Protein AF-A0A967SJN8-F1 (afdb_monomer)

Radius of gyration: 23.17 Å; Cα contacts (8 Å, |Δi|>4): 72; chains: 1; bounding box: 62×23×60 Å

Secondary structure (DSSP, 8-state):
-HHHHHHHHHHHHHHHHHHHHHHHHTT-SGGGSTTTTTSS-TTPEE--PPPPPSSS-HHHHHHHHHHHHHHHHT-SS-EEPPHHHHHHHHHHTT--TT---

Nearest PDB structures (foldseek):
  3skv-assembly3_B  TM=5.579E-01  e=6.409E+00  Streptomyces sp. SF2575
  8p3u-assembly1_B  TM=2.633E-01  e=8.288E+00  Rattus norvegicus

Sequence (101 aa):
RAITGGVLAFAALGLASAGFMAMRSLGIGPVGSLVGRGELAPEAAILVAEFTPLTGDTTLARVVSEAMRVDLSQSELLNVVDRSRIAQALERMGRGPGTAL

Mean predicted aligned error: 10.02 Å

Foldseek 3Di:
DVVVVVVVVVVVVVVVVVVVVVCCVVLNDLCSDCCSVVVAPQQHADEQFQDDDPVPDSVVSNVVSVVVLVVQVPDPRHNYDDLVNQLVVCVVVVHHSPDGD

pLDDT: mean 84.81, std 7.33, range [63.31, 97.0]

Structure (mmCIF, N/CA/C/O backbone):
data_AF-A0A967SJN8-F1
#
_entry.id   AF-A0A967SJN8-F1
#
loop_
_atom_site.group_PDB
_atom_site.id
_atom_site.type_symbol
_atom_site.label_atom_id
_atom_site.label_alt_id
_atom_site.label_comp_id
_atom_site.label_asym_id
_atom_site.label_entity_id
_atom_site.label_seq_id
_atom_site.pdbx_PDB_ins_code
_atom_site.Cartn_x
_atom_site.Cartn_y
_atom_site.Cartn_z
_atom_site.occupancy
_atom_site.B_iso_or_equiv
_atom_site.auth_seq_id
_atom_site.auth_comp_id
_atom_site.auth_asym_id
_atom_site.auth_atom_id
_atom_site.pdbx_PDB_model_num
ATOM 1 N N . ARG A 1 1 ? 40.019 -0.822 -35.926 1.00 64.56 1 ARG A N 1
ATOM 2 C CA . ARG A 1 1 ? 38.647 -0.258 -35.828 1.00 64.56 1 ARG A CA 1
ATOM 3 C C . ARG A 1 1 ? 37.658 -1.243 -35.204 1.00 64.56 1 ARG A C 1
ATOM 5 O O . ARG A 1 1 ? 37.026 -0.867 -34.231 1.00 64.56 1 ARG A O 1
ATOM 12 N N . ALA A 1 2 ? 37.576 -2.493 -35.679 1.00 78.00 2 ALA A N 1
ATOM 13 C CA . ALA A 1 2 ? 36.683 -3.509 -35.100 1.00 78.00 2 ALA A CA 1
ATOM 14 C C . ALA A 1 2 ? 36.933 -3.780 -33.599 1.00 78.00 2 ALA A C 1
ATOM 16 O O . ALA A 1 2 ? 35.989 -3.773 -32.819 1.00 78.00 2 ALA A O 1
ATOM 17 N N . ILE A 1 3 ? 38.199 -3.915 -33.179 1.00 84.56 3 ILE A N 1
ATOM 18 C CA . ILE A 1 3 ? 38.565 -4.142 -31.765 1.00 84.56 3 ILE A CA 1
ATOM 19 C C . ILE A 1 3 ? 38.082 -2.991 -30.868 1.00 84.56 3 ILE A C 1
ATOM 21 O O . ILE A 1 3 ? 37.491 -3.221 -29.820 1.00 84.56 3 ILE A O 1
ATOM 25 N N . THR A 1 4 ? 38.265 -1.745 -31.306 1.00 86.38 4 THR A N 1
ATOM 26 C CA . THR A 1 4 ? 37.831 -0.545 -30.575 1.00 86.38 4 THR A CA 1
ATOM 27 C C . THR A 1 4 ? 36.308 -0.472 -30.443 1.00 86.38 4 THR A C 1
ATOM 29 O O . THR A 1 4 ? 35.803 -0.129 -29.380 1.00 86.38 4 THR A O 1
ATOM 32 N N . GLY A 1 5 ? 35.577 -0.837 -31.504 1.00 89.81 5 GLY A N 1
ATOM 33 C CA . GLY A 1 5 ? 34.115 -0.933 -31.470 1.00 89.81 5 GLY A CA 1
ATOM 34 C C . GLY A 1 5 ? 33.624 -2.031 -30.526 1.00 89.81 5 GLY A C 1
ATOM 35 O O . GLY A 1 5 ? 32.681 -1.807 -29.776 1.00 89.81 5 GLY A O 1
ATOM 36 N N . GLY A 1 6 ? 34.311 -3.178 -30.498 1.00 89.31 6 GLY A N 1
ATOM 37 C CA . GLY A 1 6 ? 34.026 -4.262 -29.559 1.00 89.31 6 GLY A CA 1
ATOM 38 C C . GLY A 1 6 ? 34.214 -3.836 -28.103 1.00 89.31 6 GLY A C 1
ATOM 39 O O . GLY A 1 6 ? 33.307 -4.006 -27.295 1.00 89.31 6 GLY A O 1
ATOM 40 N N . VAL A 1 7 ? 35.350 -3.211 -27.773 1.00 93.25 7 VAL A N 1
ATOM 41 C CA . VAL A 1 7 ? 35.626 -2.719 -26.410 1.00 93.25 7 VAL A CA 1
ATOM 42 C C . VAL A 1 7 ? 34.581 -1.692 -25.965 1.00 93.25 7 VAL A C 1
ATOM 44 O O . VAL A 1 7 ? 34.064 -1.793 -24.855 1.00 93.25 7 VAL A O 1
ATOM 47 N N . LEU A 1 8 ? 34.219 -0.743 -26.834 1.00 95.25 8 LEU A N 1
ATOM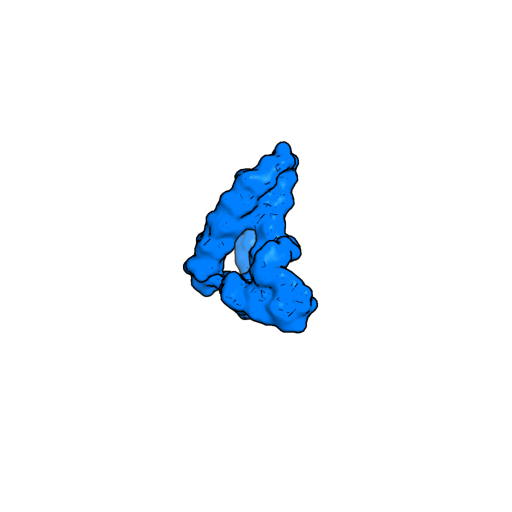 48 C CA . LEU A 1 8 ? 33.174 0.242 -26.540 1.00 95.25 8 LEU A CA 1
ATOM 49 C C . LEU A 1 8 ? 31.804 -0.407 -26.316 1.00 95.25 8 LEU A C 1
ATOM 51 O O . LEU A 1 8 ? 31.108 -0.039 -25.373 1.00 95.25 8 LEU A O 1
ATOM 55 N N . ALA A 1 9 ? 31.429 -1.384 -27.143 1.00 93.19 9 ALA A N 1
ATOM 56 C CA . ALA A 1 9 ? 30.158 -2.088 -27.006 1.00 93.19 9 ALA A CA 1
ATOM 57 C C . ALA A 1 9 ? 30.075 -2.871 -25.685 1.00 93.19 9 ALA A C 1
ATOM 59 O O . ALA A 1 9 ? 29.066 -2.785 -24.987 1.00 93.19 9 ALA A O 1
ATOM 60 N N . PHE A 1 10 ? 31.142 -3.578 -25.298 1.00 95.31 10 PHE A N 1
ATOM 61 C CA . PHE A 1 10 ? 31.191 -4.301 -24.023 1.00 95.31 10 PHE A CA 1
ATOM 62 C C . PHE A 1 10 ? 31.190 -3.364 -22.814 1.00 95.31 10 PHE A C 1
ATOM 64 O O . PHE A 1 10 ? 30.510 -3.647 -21.830 1.00 95.31 10 PHE A O 1
ATOM 71 N N . ALA A 1 11 ? 31.897 -2.234 -22.889 1.00 95.75 11 ALA A N 1
ATOM 72 C CA . ALA A 1 11 ? 31.875 -1.228 -21.832 1.00 95.75 11 ALA A CA 1
ATOM 73 C C . ALA A 1 11 ? 30.469 -0.632 -21.651 1.00 95.75 11 ALA A C 1
ATOM 75 O O . ALA A 1 11 ? 29.971 -0.559 -20.528 1.00 95.75 11 ALA A O 1
ATOM 76 N N . ALA A 1 12 ? 29.803 -0.270 -22.752 1.00 96.62 12 ALA A N 1
ATOM 77 C CA . ALA A 1 12 ? 28.436 0.245 -22.727 1.00 96.62 12 ALA A CA 1
ATOM 78 C C . ALA A 1 12 ? 27.445 -0.788 -22.171 1.00 96.62 12 ALA A C 1
ATOM 80 O O . ALA A 1 12 ? 26.625 -0.458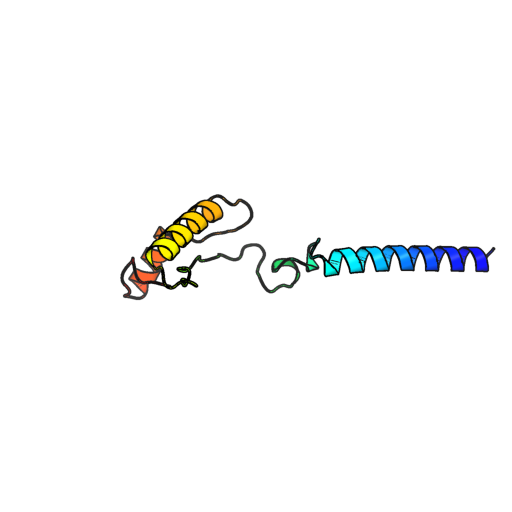 -21.314 1.00 96.62 12 ALA A O 1
ATOM 81 N N . LEU A 1 13 ? 27.554 -2.050 -22.601 1.00 95.94 13 LEU A N 1
ATOM 82 C CA . LEU A 1 13 ? 26.721 -3.138 -22.095 1.00 95.94 13 LEU A CA 1
ATOM 83 C C . LEU A 1 13 ? 26.943 -3.375 -20.596 1.00 95.94 13 LEU A C 1
ATOM 85 O O . LEU A 1 13 ? 25.975 -3.547 -19.858 1.00 95.94 13 LEU A O 1
ATOM 89 N N . GLY A 1 14 ? 28.198 -3.363 -20.140 1.00 97.00 14 GLY A N 1
ATOM 90 C CA . GLY A 1 14 ? 28.548 -3.524 -18.730 1.00 97.00 14 GLY A CA 1
ATOM 91 C C . GLY A 1 14 ? 27.955 -2.417 -17.859 1.00 97.00 14 GLY A C 1
ATOM 92 O O . GLY A 1 14 ? 27.328 -2.710 -16.845 1.00 97.00 14 GLY A O 1
ATOM 93 N N . LEU A 1 15 ? 28.068 -1.160 -18.295 1.00 96.69 15 LEU A N 1
ATOM 94 C CA . LEU A 1 15 ? 27.469 -0.002 -17.622 1.00 96.69 15 LEU A CA 1
ATOM 95 C C . LEU A 1 15 ? 25.941 -0.086 -17.565 1.00 96.69 15 LEU A C 1
ATOM 97 O O . LEU A 1 15 ? 25.359 0.086 -16.494 1.00 96.69 15 LEU A O 1
ATOM 101 N N . ALA A 1 16 ? 25.293 -0.393 -18.692 1.00 94.62 16 ALA A N 1
ATOM 102 C CA . ALA A 1 16 ? 23.842 -0.550 -18.748 1.00 94.62 16 ALA A CA 1
ATOM 103 C C . ALA A 1 16 ? 23.363 -1.688 -17.832 1.00 94.62 16 ALA A C 1
ATOM 105 O O . ALA A 1 16 ? 22.404 -1.522 -17.080 1.00 94.62 16 ALA A O 1
ATOM 106 N N . SER A 1 17 ? 24.071 -2.820 -17.842 1.00 93.38 17 SER A N 1
ATOM 107 C CA . SER A 1 17 ? 23.754 -3.983 -17.007 1.00 93.38 17 SER A CA 1
ATOM 108 C C . SER A 1 17 ? 23.944 -3.682 -15.520 1.00 93.38 17 SER A C 1
ATOM 110 O O . SER A 1 17 ? 23.068 -3.999 -14.719 1.00 93.38 17 SER A O 1
ATOM 112 N N . ALA A 1 18 ? 25.047 -3.028 -15.141 1.00 93.19 18 ALA A N 1
ATOM 113 C CA . ALA A 1 18 ? 25.313 -2.633 -13.760 1.00 93.19 18 ALA A CA 1
ATOM 114 C C . ALA A 1 18 ? 24.265 -1.634 -13.243 1.00 93.19 18 ALA A C 1
ATOM 116 O O . ALA A 1 18 ? 23.733 -1.816 -12.149 1.00 93.19 18 ALA A O 1
ATOM 117 N N . GLY A 1 19 ? 23.908 -0.629 -14.050 1.00 90.38 19 GLY A N 1
ATOM 118 C CA . GLY A 1 19 ? 22.852 0.328 -13.716 1.00 90.38 19 GLY A CA 1
ATOM 119 C C . GLY A 1 19 ? 21.486 -0.342 -13.554 1.00 90.38 19 GLY A C 1
ATOM 120 O O . GLY A 1 19 ? 20.782 -0.093 -12.576 1.00 90.38 19 GLY A O 1
ATOM 121 N N . PHE A 1 20 ? 21.132 -1.255 -14.462 1.00 85.25 20 PHE A N 1
ATOM 122 C CA . PHE A 1 20 ? 19.892 -2.025 -14.365 1.00 85.25 20 PHE A CA 1
ATOM 123 C C . PHE A 1 20 ? 19.857 -2.924 -13.121 1.00 85.25 20 PHE A C 1
ATOM 125 O O . PHE A 1 20 ? 18.850 -2.953 -12.413 1.00 85.25 20 PHE A O 1
ATOM 132 N N . MET A 1 21 ? 20.951 -3.628 -12.812 1.00 86.31 21 MET A N 1
ATOM 133 C CA . MET A 1 21 ? 21.040 -4.466 -11.612 1.00 86.31 21 MET A CA 1
ATOM 134 C C . MET A 1 21 ? 20.949 -3.639 -10.325 1.00 86.31 21 MET A C 1
ATOM 136 O O . MET A 1 21 ? 20.280 -4.076 -9.393 1.00 86.31 21 MET A O 1
ATOM 140 N N . ALA A 1 22 ? 21.544 -2.443 -10.288 1.00 85.44 22 ALA A N 1
ATOM 141 C CA . ALA A 1 22 ? 21.436 -1.533 -9.150 1.00 85.44 22 ALA A CA 1
ATOM 142 C C . ALA A 1 22 ? 19.994 -1.035 -8.943 1.00 85.44 22 ALA A C 1
ATOM 144 O O . ALA A 1 22 ? 19.476 -1.088 -7.828 1.00 85.44 22 ALA A O 1
ATOM 145 N N . MET A 1 23 ? 19.304 -0.623 -10.014 1.00 83.12 23 MET A N 1
ATOM 146 C CA . MET A 1 23 ? 17.881 -0.258 -9.940 1.00 83.12 23 MET A CA 1
ATOM 147 C C . MET A 1 23 ? 17.023 -1.440 -9.465 1.00 83.12 23 MET A C 1
ATOM 149 O O . MET A 1 23 ? 16.177 -1.279 -8.584 1.00 83.12 23 MET A O 1
ATOM 153 N N . ARG A 1 24 ? 17.303 -2.651 -9.969 1.00 73.81 24 ARG A N 1
ATOM 154 C CA . ARG A 1 24 ? 16.639 -3.892 -9.547 1.00 73.81 24 ARG A CA 1
ATOM 155 C C . ARG A 1 24 ? 16.863 -4.198 -8.063 1.00 73.81 24 ARG A C 1
ATOM 157 O O . ARG A 1 24 ? 15.901 -4.551 -7.387 1.00 73.81 24 ARG A O 1
ATOM 164 N N . SER A 1 25 ? 18.091 -4.091 -7.549 1.00 75.12 25 SER A N 1
ATOM 165 C CA . SER A 1 25 ? 18.388 -4.386 -6.138 1.00 75.12 25 SER A CA 1
ATOM 166 C C . SER A 1 25 ? 17.773 -3.370 -5.180 1.00 75.12 25 SER A C 1
ATOM 168 O O . SER A 1 25 ? 17.416 -3.725 -4.063 1.00 75.12 25 SER A O 1
ATOM 170 N N . LEU A 1 26 ? 17.630 -2.120 -5.621 1.00 76.88 26 LEU A N 1
ATOM 171 C CA . LEU A 1 26 ? 17.021 -1.041 -4.843 1.00 76.88 26 LEU A CA 1
ATOM 172 C C . LEU A 1 26 ? 15.484 -1.039 -4.911 1.00 76.88 26 LEU A C 1
ATOM 174 O O . LEU A 1 26 ? 14.851 -0.205 -4.273 1.00 76.88 26 LEU A O 1
ATOM 178 N N . GLY A 1 27 ? 14.870 -1.943 -5.685 1.00 67.31 27 GLY A N 1
ATOM 179 C CA . GLY A 1 27 ? 13.415 -1.989 -5.862 1.00 67.31 27 GLY A CA 1
ATOM 180 C C . GLY A 1 27 ? 12.847 -0.824 -6.681 1.00 67.31 27 GLY A C 1
ATOM 181 O O . GLY A 1 27 ? 11.636 -0.626 -6.709 1.00 67.31 27 GLY A O 1
ATOM 182 N N . ILE A 1 28 ? 13.704 -0.064 -7.366 1.00 71.00 28 ILE A N 1
ATOM 183 C CA . ILE A 1 28 ? 13.319 1.070 -8.206 1.00 71.00 28 ILE A CA 1
ATOM 184 C C . ILE A 1 28 ? 12.939 0.517 -9.590 1.00 71.00 28 ILE A C 1
ATOM 186 O O . ILE A 1 28 ? 13.804 0.243 -10.420 1.00 71.00 28 ILE A O 1
ATOM 190 N N . GLY A 1 29 ? 11.639 0.303 -9.832 1.00 64.00 29 GLY A N 1
ATOM 191 C CA . GLY A 1 29 ? 11.084 -0.113 -11.130 1.00 64.00 29 GLY A CA 1
ATOM 192 C C . GLY A 1 29 ? 9.994 -1.197 -11.043 1.00 64.00 29 GLY A C 1
ATOM 193 O O . GLY A 1 29 ? 9.764 -1.753 -9.970 1.00 64.00 29 GLY A O 1
ATOM 194 N N . PRO A 1 30 ? 9.328 -1.544 -12.167 1.00 63.31 30 PRO A N 1
ATOM 195 C CA . PRO A 1 30 ? 8.192 -2.472 -12.186 1.00 63.31 30 PRO A CA 1
ATOM 196 C C . PRO A 1 30 ? 8.508 -3.844 -11.575 1.00 63.31 30 PRO A C 1
ATOM 198 O O . PRO A 1 30 ? 7.705 -4.364 -10.820 1.00 63.31 30 PRO A O 1
ATOM 201 N N . VAL A 1 31 ? 9.707 -4.398 -11.783 1.00 65.25 31 VAL A N 1
ATOM 202 C CA . VAL A 1 31 ? 10.111 -5.706 -11.212 1.00 65.25 31 VAL A CA 1
ATOM 203 C C . VAL A 1 31 ? 10.291 -5.668 -9.678 1.00 65.25 31 VAL A C 1
ATOM 205 O O . VAL A 1 31 ? 10.339 -6.708 -9.020 1.00 65.25 31 VAL A O 1
ATOM 208 N N . GLY A 1 32 ? 10.423 -4.471 -9.098 1.00 68.44 32 GLY A N 1
ATOM 209 C CA . GLY A 1 32 ? 10.506 -4.256 -7.654 1.00 68.44 32 GLY A CA 1
ATOM 210 C C . GLY A 1 32 ? 9.144 -4.252 -6.959 1.00 68.44 32 GLY A C 1
ATOM 211 O O . GLY A 1 32 ? 9.083 -4.583 -5.777 1.00 68.44 32 GLY A O 1
ATOM 212 N N . SER A 1 33 ? 8.065 -3.927 -7.680 1.00 79.69 33 SER A N 1
ATOM 213 C CA . SER A 1 33 ? 6.712 -3.880 -7.123 1.00 79.69 33 SER A CA 1
ATOM 214 C C . SER A 1 33 ? 6.071 -5.270 -7.063 1.00 79.69 33 SER A C 1
ATOM 216 O O . SER A 1 33 ? 6.389 -6.153 -7.861 1.00 79.69 33 SER A O 1
ATOM 218 N N . LEU A 1 34 ? 5.124 -5.462 -6.138 1.00 82.19 34 LEU A N 1
ATOM 219 C CA . LEU A 1 34 ? 4.345 -6.707 -6.049 1.00 82.19 34 LEU A CA 1
ATOM 220 C C . LEU A 1 34 ? 3.570 -6.985 -7.347 1.00 82.19 34 LEU A C 1
ATOM 222 O O . LEU A 1 34 ? 3.430 -8.139 -7.748 1.00 82.19 34 LEU A O 1
ATOM 226 N N . VAL A 1 35 ? 3.139 -5.923 -8.038 1.00 81.00 35 VAL A N 1
ATOM 227 C CA . VAL A 1 35 ? 2.465 -6.016 -9.339 1.00 81.00 35 VAL A CA 1
ATOM 228 C C . VAL A 1 35 ? 3.398 -6.550 -10.419 1.00 81.00 35 VAL A C 1
ATOM 230 O O . VAL A 1 35 ? 3.037 -7.484 -11.129 1.00 81.00 35 VAL A O 1
ATOM 233 N N . GLY A 1 36 ? 4.623 -6.030 -10.541 1.00 76.38 36 GLY A N 1
ATOM 234 C CA . GLY A 1 36 ? 5.544 -6.538 -11.562 1.00 76.38 36 GLY A CA 1
ATOM 235 C C . GLY A 1 36 ? 6.206 -7.869 -11.211 1.00 76.38 36 GLY A C 1
ATOM 236 O O . GLY A 1 36 ? 6.747 -8.515 -12.106 1.00 76.38 36 GLY A O 1
ATOM 237 N N . ARG A 1 37 ? 6.125 -8.323 -9.953 1.00 81.25 37 ARG A N 1
ATOM 238 C CA . ARG A 1 37 ? 6.416 -9.719 -9.577 1.00 81.25 37 ARG A CA 1
ATOM 239 C C . ARG A 1 37 ? 5.260 -10.678 -9.874 1.00 81.25 37 ARG A C 1
ATOM 241 O O . ARG A 1 37 ? 5.456 -11.886 -9.804 1.00 81.25 37 ARG A O 1
ATOM 248 N N . GLY A 1 38 ? 4.076 -10.161 -10.210 1.00 80.25 38 GLY A N 1
ATOM 249 C CA . GLY A 1 38 ? 2.863 -10.959 -10.402 1.00 80.25 38 GLY A CA 1
ATOM 250 C C . GLY A 1 38 ? 2.266 -11.504 -9.100 1.00 80.25 38 GLY A C 1
ATOM 251 O O . GLY A 1 38 ? 1.353 -12.321 -9.149 1.00 80.25 38 GLY A O 1
ATOM 252 N N . GLU A 1 39 ? 2.766 -11.060 -7.944 1.00 86.88 39 GLU A N 1
ATOM 253 C CA . GLU A 1 39 ? 2.251 -11.443 -6.622 1.00 86.88 39 GLU A CA 1
ATOM 254 C C . GLU A 1 39 ? 0.977 -10.664 -6.264 1.00 86.88 39 GLU A C 1
ATOM 256 O O . GLU A 1 39 ? 0.167 -11.122 -5.461 1.00 86.88 39 GLU A O 1
ATOM 261 N N . LEU A 1 40 ? 0.781 -9.495 -6.881 1.00 84.69 40 LEU A N 1
ATOM 262 C CA . LEU A 1 40 ? -0.411 -8.668 -6.738 1.00 84.69 40 LEU A CA 1
ATOM 263 C C . LEU A 1 40 ? -0.984 -8.354 -8.123 1.00 84.69 40 LEU A C 1
ATOM 265 O O . LEU A 1 40 ? -0.255 -7.937 -9.021 1.00 84.69 40 LEU A O 1
ATOM 269 N N . ALA A 1 41 ? -2.290 -8.532 -8.316 1.00 85.31 41 ALA A N 1
ATOM 270 C CA . ALA A 1 41 ? -2.925 -8.110 -9.562 1.00 85.31 41 ALA A CA 1
ATOM 271 C C . ALA A 1 41 ? -2.951 -6.566 -9.656 1.00 85.31 41 ALA A C 1
ATOM 273 O O . ALA A 1 41 ? -3.106 -5.913 -8.622 1.00 85.31 41 ALA A O 1
ATOM 274 N N . PRO A 1 42 ? -2.858 -5.966 -10.860 1.00 78.44 42 PRO A N 1
ATOM 275 C CA . PRO A 1 42 ? -2.853 -4.507 -11.036 1.00 78.44 42 PRO A CA 1
ATOM 276 C C . PRO A 1 42 ? -4.049 -3.777 -10.403 1.00 78.44 42 PRO A C 1
ATOM 278 O O . PRO A 1 42 ? -3.915 -2.636 -9.984 1.00 78.44 42 PRO A O 1
ATOM 281 N N . GLU A 1 43 ? -5.198 -4.449 -10.301 1.00 81.06 43 GLU A N 1
ATOM 282 C CA . GLU A 1 43 ? -6.449 -3.913 -9.739 1.00 81.06 43 GLU A CA 1
ATOM 283 C C . GLU A 1 43 ? -6.921 -4.718 -8.516 1.00 81.06 43 GLU A C 1
ATOM 285 O O . GLU A 1 43 ? -8.111 -4.752 -8.187 1.00 81.06 43 GLU A O 1
ATOM 290 N N . ALA A 1 44 ? -5.996 -5.425 -7.856 1.00 85.19 44 ALA A N 1
ATOM 291 C CA . ALA A 1 44 ? -6.321 -6.254 -6.704 1.00 85.19 44 ALA A CA 1
ATOM 292 C C . ALA A 1 44 ? -7.027 -5.426 -5.623 1.00 85.19 44 ALA A C 1
ATOM 294 O O . ALA A 1 44 ? -6.524 -4.391 -5.187 1.00 85.19 44 ALA A O 1
ATOM 295 N N . ALA A 1 45 ? -8.183 -5.912 -5.169 1.00 87.69 45 ALA A N 1
ATOM 296 C CA . ALA A 1 45 ? -8.865 -5.332 -4.026 1.00 87.69 45 ALA A CA 1
ATOM 297 C C . ALA A 1 45 ? -8.085 -5.676 -2.748 1.00 87.69 45 ALA A C 1
ATOM 299 O O . ALA A 1 45 ? -7.890 -6.853 -2.436 1.00 87.69 45 ALA A O 1
ATOM 300 N N . ILE A 1 46 ? -7.645 -4.657 -2.014 1.00 89.31 46 ILE A N 1
ATOM 301 C CA . ILE A 1 46 ? -6.850 -4.804 -0.794 1.00 89.31 46 ILE A CA 1
ATOM 302 C C . ILE A 1 46 ? -7.741 -4.598 0.425 1.00 89.31 46 ILE A C 1
ATOM 304 O O . ILE A 1 46 ? -8.467 -3.610 0.535 1.00 89.31 46 ILE A O 1
ATOM 308 N N . LEU A 1 47 ? -7.663 -5.530 1.370 1.00 88.88 47 LEU A N 1
ATOM 309 C CA . LEU A 1 47 ? -8.338 -5.443 2.656 1.00 88.88 47 LEU A CA 1
ATOM 310 C C . LEU A 1 47 ? -7.312 -5.176 3.761 1.00 88.88 47 LEU A C 1
ATOM 312 O O . LEU A 1 47 ? -6.327 -5.899 3.889 1.00 88.88 47 LEU A O 1
ATOM 316 N N . VAL A 1 48 ? -7.559 -4.142 4.566 1.00 86.94 48 VAL A N 1
ATOM 317 C CA . VAL A 1 48 ? -6.726 -3.791 5.724 1.00 86.94 48 VAL A CA 1
ATOM 318 C C . VAL A 1 48 ? -7.317 -4.443 6.974 1.00 86.94 48 VAL A C 1
ATOM 320 O O . VAL A 1 48 ? -8.341 -3.977 7.481 1.00 86.94 48 VAL A O 1
ATOM 323 N N . ALA A 1 49 ? -6.683 -5.514 7.447 1.00 88.06 49 ALA A N 1
ATOM 324 C CA . ALA A 1 49 ? -6.992 -6.179 8.717 1.00 88.06 49 ALA A CA 1
ATOM 325 C C . ALA A 1 49 ? -6.525 -5.348 9.931 1.00 88.06 49 ALA A C 1
ATOM 327 O O . ALA A 1 49 ? -5.845 -4.331 9.764 1.00 88.06 49 ALA A O 1
ATOM 328 N N . GLU A 1 50 ? -6.892 -5.747 11.152 1.00 85.50 50 GLU A N 1
ATOM 329 C CA . GLU A 1 50 ? -6.364 -5.083 12.347 1.00 85.50 50 GLU A CA 1
ATOM 330 C C . GLU A 1 50 ? -4.858 -5.340 12.515 1.00 85.50 50 GLU A C 1
ATOM 332 O O . GLU A 1 50 ? -4.365 -6.460 12.368 1.00 85.50 50 GLU A O 1
ATOM 337 N N . PHE A 1 51 ? -4.102 -4.302 12.880 1.00 85.50 51 PHE A N 1
ATOM 338 C CA . PHE A 1 51 ? -2.695 -4.479 13.221 1.00 85.50 51 PHE A CA 1
ATOM 339 C C . PHE A 1 51 ? -2.549 -5.208 14.555 1.00 85.50 51 PHE A C 1
ATOM 341 O O . PHE A 1 51 ? -3.181 -4.868 15.555 1.00 85.50 51 PHE A O 1
ATOM 348 N N . THR A 1 52 ? -1.635 -6.174 14.588 1.00 84.62 52 THR A N 1
ATOM 349 C CA . THR A 1 52 ? -1.236 -6.829 15.834 1.00 84.62 52 THR A CA 1
ATOM 350 C C . THR A 1 52 ? -0.244 -5.933 16.591 1.00 84.62 52 THR A C 1
ATOM 352 O O . THR A 1 52 ? 0.769 -5.531 16.012 1.00 84.62 52 THR A O 1
ATOM 355 N N . PRO A 1 53 ? -0.490 -5.599 17.871 1.00 84.00 53 PRO A N 1
ATOM 356 C CA . PRO A 1 53 ? 0.419 -4.762 18.646 1.00 84.00 53 PRO A CA 1
ATOM 357 C C . PRO A 1 53 ? 1.756 -5.465 18.907 1.00 84.00 53 PRO A C 1
ATOM 359 O O . PRO A 1 53 ? 1.788 -6.555 19.471 1.00 84.00 53 PRO A O 1
ATOM 362 N N . LEU A 1 54 ? 2.871 -4.802 18.581 1.00 81.56 54 LEU A N 1
ATOM 363 C CA . LEU A 1 54 ? 4.220 -5.286 18.918 1.00 81.56 54 LEU A CA 1
ATOM 364 C C . LEU A 1 54 ? 4.574 -5.086 20.399 1.00 81.56 54 LEU A C 1
ATOM 366 O O . LEU A 1 54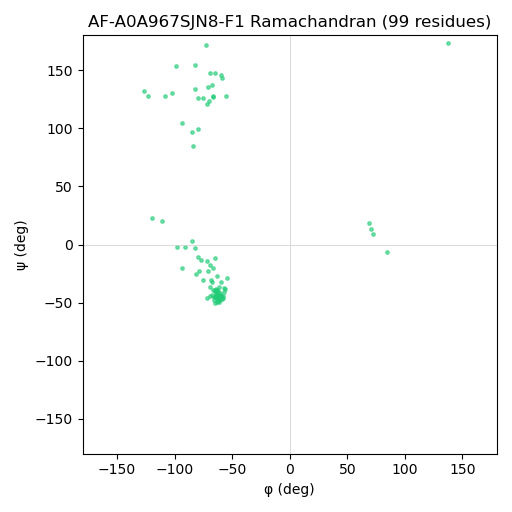 ? 5.340 -5.857 20.965 1.00 81.56 54 LEU A O 1
ATOM 370 N N . THR A 1 55 ? 4.027 -4.042 21.024 1.00 81.94 55 THR A N 1
ATOM 371 C CA . THR A 1 55 ? 4.304 -3.657 22.420 1.00 81.94 55 THR A CA 1
ATOM 372 C C . THR A 1 55 ? 3.250 -4.166 23.407 1.00 81.94 55 THR A C 1
ATOM 374 O O . THR A 1 55 ? 3.371 -3.931 24.605 1.00 81.94 55 THR A O 1
ATOM 377 N N . GLY A 1 56 ? 2.201 -4.835 22.914 1.00 81.88 56 GLY A N 1
ATOM 378 C CA . GLY A 1 56 ? 1.035 -5.261 23.698 1.00 81.88 56 GLY A CA 1
ATOM 379 C C . GLY A 1 56 ? -0.060 -4.198 23.872 1.00 81.88 56 GLY A C 1
ATOM 380 O O . GLY A 1 56 ? -1.133 -4.523 24.374 1.00 81.88 56 GLY A O 1
ATOM 381 N N . ASP A 1 57 ? 0.154 -2.953 23.429 1.00 83.38 57 ASP A N 1
ATOM 382 C CA . ASP A 1 57 ? -0.861 -1.893 23.509 1.00 83.38 57 ASP A CA 1
ATOM 383 C C . ASP A 1 57 ? -1.903 -2.011 22.381 1.00 83.38 57 ASP A C 1
ATOM 385 O O . ASP A 1 57 ? -1.700 -1.576 21.243 1.00 83.38 57 ASP A O 1
ATOM 389 N N . THR A 1 58 ? -3.057 -2.589 22.713 1.00 83.75 58 THR A N 1
ATOM 390 C CA . THR A 1 58 ? -4.184 -2.778 21.789 1.00 83.75 58 THR A CA 1
ATOM 391 C C . THR A 1 58 ? -4.906 -1.476 21.436 1.00 83.75 58 THR A C 1
ATOM 393 O O . THR A 1 58 ? -5.537 -1.391 20.380 1.00 83.75 58 THR A O 1
ATOM 396 N N . THR A 1 59 ? -4.805 -0.441 22.275 1.00 86.50 59 THR A N 1
ATOM 397 C CA . THR A 1 59 ? -5.427 0.860 21.998 1.00 86.50 59 THR A CA 1
ATOM 398 C C . THR A 1 59 ? -4.667 1.565 20.889 1.00 86.50 59 THR A C 1
ATOM 400 O O . THR A 1 59 ? -5.281 2.038 19.931 1.00 86.50 59 THR A O 1
ATOM 403 N N . LEU A 1 60 ? -3.335 1.568 20.975 1.00 86.81 60 LEU A N 1
ATOM 404 C CA . LEU A 1 60 ? -2.480 2.113 19.928 1.00 86.81 60 LEU A CA 1
ATOM 405 C C . LEU A 1 60 ? -2.659 1.352 18.609 1.00 86.81 60 LEU A C 1
ATOM 407 O O . LEU A 1 60 ? -2.841 1.978 17.566 1.00 86.81 60 LEU A O 1
ATOM 411 N N . ALA A 1 61 ? -2.687 0.017 18.652 1.00 85.12 61 ALA A N 1
ATOM 412 C CA . ALA A 1 61 ? -2.910 -0.804 17.462 1.00 85.12 61 ALA A CA 1
ATOM 413 C C . ALA A 1 61 ? -4.232 -0.476 16.752 1.00 85.12 61 ALA A C 1
ATOM 415 O O . ALA A 1 61 ? -4.266 -0.360 15.525 1.00 85.12 61 ALA A O 1
ATOM 416 N N . ARG A 1 62 ? -5.312 -0.245 17.511 1.00 85.38 62 ARG A N 1
ATOM 417 C CA . ARG A 1 62 ? -6.603 0.177 16.951 1.00 85.38 62 ARG A CA 1
ATOM 418 C C . ARG A 1 62 ? -6.513 1.547 16.281 1.00 85.38 62 ARG A C 1
ATOM 420 O O . ARG A 1 62 ? -7.021 1.710 15.178 1.00 85.38 62 ARG A O 1
ATOM 427 N N . VAL A 1 63 ? -5.860 2.520 16.918 1.00 88.50 63 VAL A N 1
ATOM 428 C CA . VAL A 1 63 ? -5.700 3.871 16.351 1.00 88.50 63 VAL A CA 1
ATOM 429 C C . VAL A 1 63 ? -4.881 3.832 15.061 1.00 88.50 63 VAL A C 1
ATOM 431 O O . VAL A 1 63 ? -5.284 4.435 14.071 1.00 88.50 63 VAL A O 1
ATOM 434 N N . VAL A 1 64 ? -3.779 3.079 15.037 1.00 87.56 64 VAL A N 1
ATOM 435 C CA . VAL A 1 64 ? -2.943 2.916 13.837 1.00 87.56 64 VAL A CA 1
ATOM 436 C C . VAL A 1 64 ? -3.709 2.205 12.719 1.00 87.56 64 VAL A C 1
ATOM 438 O O . VAL A 1 64 ? -3.639 2.638 11.572 1.00 87.56 64 VAL A O 1
ATOM 441 N N . SER A 1 65 ? -4.490 1.168 13.044 1.00 86.25 65 SER A N 1
ATOM 442 C CA . SER A 1 65 ? -5.335 0.453 12.069 1.00 86.25 65 SER A CA 1
ATOM 443 C C . SER A 1 65 ? -6.322 1.383 11.382 1.00 86.25 65 SER A C 1
ATOM 445 O O . SER A 1 65 ? -6.453 1.370 10.159 1.00 86.25 65 SER A O 1
ATOM 447 N N . GLU A 1 66 ? -6.988 2.222 12.167 1.00 86.19 66 GLU A N 1
ATOM 448 C CA . GLU A 1 66 ? -7.959 3.181 11.658 1.00 86.19 66 GLU A CA 1
ATOM 449 C C . GLU A 1 66 ? -7.290 4.293 10.841 1.00 86.19 66 GLU A C 1
ATOM 451 O O . GLU A 1 66 ? -7.744 4.587 9.736 1.00 86.19 66 GLU A O 1
ATOM 456 N N . ALA A 1 67 ? -6.176 4.852 11.322 1.00 88.69 67 ALA A N 1
ATOM 457 C CA . ALA A 1 67 ? -5.435 5.890 10.606 1.00 88.69 67 ALA A CA 1
ATOM 458 C C . ALA A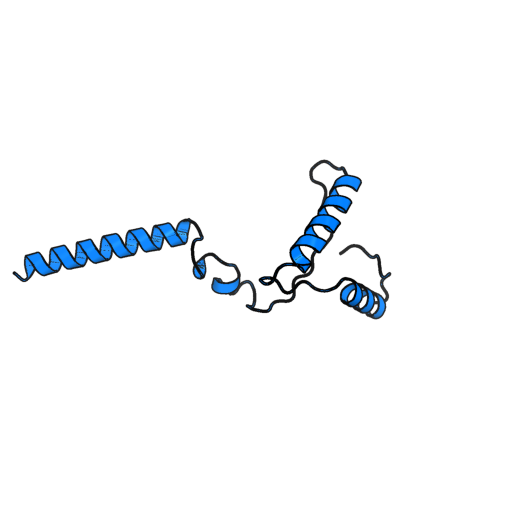 1 67 ? -4.919 5.397 9.244 1.00 88.69 67 ALA A C 1
ATOM 460 O O . ALA A 1 67 ? -5.156 6.043 8.226 1.00 88.69 67 ALA A O 1
ATOM 461 N N . MET A 1 68 ? -4.290 4.218 9.209 1.00 88.50 68 MET A N 1
ATOM 462 C CA . MET A 1 68 ? -3.802 3.610 7.968 1.00 88.50 68 MET A CA 1
ATOM 463 C C . MET A 1 68 ? -4.939 3.286 7.003 1.00 88.50 68 MET A C 1
ATOM 465 O O . MET A 1 68 ? -4.797 3.483 5.804 1.00 88.50 68 MET A O 1
ATOM 469 N N . ARG A 1 69 ? -6.085 2.800 7.494 1.00 85.44 69 ARG A N 1
ATOM 470 C CA . ARG A 1 69 ? -7.235 2.505 6.630 1.00 85.44 69 ARG A CA 1
ATOM 471 C C . ARG A 1 69 ? -7.768 3.766 5.952 1.00 85.44 69 ARG A C 1
ATOM 473 O O . ARG A 1 69 ? -8.100 3.710 4.772 1.00 85.44 69 ARG A O 1
ATOM 480 N N . VAL A 1 70 ? -7.842 4.880 6.682 1.00 87.56 70 VAL A N 1
ATOM 481 C CA . VAL A 1 70 ? -8.270 6.170 6.124 1.00 87.56 70 VAL A CA 1
ATOM 482 C C . VAL A 1 70 ? -7.272 6.657 5.077 1.00 87.56 70 VAL A C 1
ATOM 484 O O . VAL A 1 70 ? -7.682 6.953 3.959 1.00 87.56 70 VAL A O 1
ATOM 487 N N . ASP A 1 71 ? -5.980 6.671 5.400 1.00 87.44 71 ASP A N 1
ATOM 488 C CA . ASP A 1 71 ? -4.933 7.129 4.480 1.00 87.44 71 ASP A CA 1
ATOM 489 C C . ASP A 1 71 ? -4.900 6.288 3.191 1.00 87.44 71 ASP A C 1
ATOM 491 O O . ASP A 1 71 ? -4.939 6.812 2.079 1.00 87.44 71 ASP A O 1
ATOM 495 N N . LEU A 1 72 ? -4.970 4.960 3.326 1.00 87.12 72 LEU A N 1
ATOM 49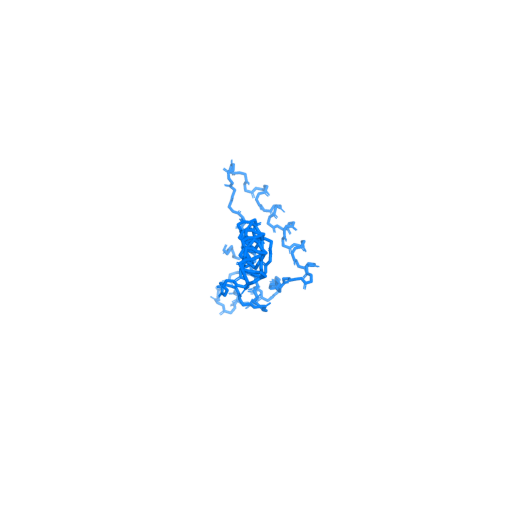6 C CA . LEU A 1 72 ? -4.986 4.048 2.183 1.00 87.12 72 LEU A CA 1
ATOM 497 C C . LEU A 1 72 ? -6.270 4.165 1.348 1.00 87.12 72 LEU A C 1
ATOM 499 O O . LEU A 1 72 ? -6.205 4.003 0.134 1.00 87.12 72 LEU A O 1
ATOM 503 N N . SER A 1 73 ? -7.421 4.473 1.957 1.00 84.25 73 SER A N 1
ATOM 504 C CA . SER A 1 73 ? -8.676 4.695 1.216 1.00 84.25 73 SER A CA 1
ATOM 505 C C . SER A 1 73 ? -8.651 5.946 0.333 1.00 84.25 73 SER A C 1
ATOM 507 O O . SER A 1 73 ? -9.436 6.051 -0.604 1.00 84.25 73 SER A O 1
ATOM 509 N N . GLN A 1 74 ? -7.744 6.885 0.616 1.00 86.38 74 GLN A N 1
ATOM 510 C CA . GLN A 1 74 ? -7.526 8.087 -0.189 1.00 86.38 74 GLN A CA 1
ATOM 511 C C . GLN A 1 74 ? -6.458 7.881 -1.273 1.00 86.38 74 GLN A C 1
ATOM 513 O O . GLN A 1 74 ? -6.190 8.793 -2.053 1.00 86.38 74 GLN A O 1
ATOM 518 N N . SER A 1 75 ? -5.836 6.701 -1.338 1.00 83.62 75 SER A N 1
ATOM 519 C CA . SER A 1 75 ? -4.799 6.403 -2.321 1.00 83.62 75 SER A CA 1
ATOM 520 C C . SER A 1 75 ? -5.395 6.162 -3.706 1.00 83.62 75 SER A C 1
ATOM 522 O O . SER A 1 75 ? -6.201 5.257 -3.895 1.00 83.62 75 SER A O 1
ATOM 524 N N . GLU A 1 76 ? -4.919 6.895 -4.713 1.00 80.25 76 GLU A N 1
ATOM 525 C CA . GLU A 1 76 ? -5.263 6.637 -6.122 1.00 80.25 76 GLU A CA 1
ATOM 526 C C . GLU A 1 76 ? -4.594 5.366 -6.677 1.00 80.25 76 GLU A C 1
ATOM 528 O O . GLU A 1 76 ? -4.959 4.878 -7.745 1.00 80.25 76 GLU A O 1
ATOM 533 N N . LEU A 1 77 ? -3.595 4.829 -5.967 1.00 76.38 77 LEU A N 1
ATOM 534 C CA . LEU A 1 77 ? -2.792 3.690 -6.417 1.00 76.38 77 LEU A CA 1
ATOM 535 C C . LEU A 1 77 ? -3.321 2.342 -5.920 1.00 76.38 77 LEU A C 1
ATOM 537 O O . LEU A 1 77 ? -2.953 1.309 -6.476 1.00 76.38 77 LEU A O 1
ATOM 541 N N . LEU A 1 78 ? -4.126 2.331 -4.855 1.00 81.31 78 LEU A N 1
ATOM 542 C CA . LEU A 1 78 ? -4.565 1.110 -4.183 1.00 81.31 78 LEU A CA 1
ATOM 543 C C . LEU A 1 78 ? -6.089 1.041 -4.149 1.00 81.31 78 LEU A C 1
ATOM 545 O O . LEU A 1 78 ? -6.758 1.939 -3.653 1.00 81.31 78 LEU A O 1
ATOM 549 N N . ASN A 1 79 ? -6.640 -0.076 -4.615 1.00 87.31 79 ASN A N 1
ATOM 550 C CA . ASN A 1 79 ? -8.072 -0.341 -4.544 1.00 87.31 79 ASN A CA 1
ATOM 551 C C . ASN A 1 79 ? -8.433 -0.933 -3.173 1.00 87.31 79 ASN A C 1
ATOM 553 O O . ASN A 1 79 ? -8.456 -2.154 -3.000 1.00 87.31 79 ASN A O 1
ATOM 557 N N . VAL A 1 80 ? -8.660 -0.083 -2.172 1.00 87.75 80 VAL A N 1
ATOM 558 C CA . VAL A 1 80 ? -8.990 -0.531 -0.810 1.00 87.75 80 VAL A CA 1
ATOM 559 C C . VAL A 1 80 ? -10.474 -0.866 -0.689 1.00 87.75 80 VAL A C 1
ATOM 561 O O . VAL A 1 80 ? -11.340 -0.104 -1.108 1.00 87.75 80 VAL A O 1
ATOM 564 N N . VAL A 1 81 ? -10.791 -2.012 -0.081 1.00 89.00 81 VAL A N 1
ATOM 565 C CA . VAL A 1 81 ? -12.180 -2.426 0.146 1.00 89.00 81 VAL A CA 1
ATOM 566 C C . VAL A 1 81 ? -12.842 -1.534 1.199 1.00 89.00 81 VAL A C 1
ATOM 568 O O . VAL A 1 81 ? -12.400 -1.476 2.347 1.00 89.00 81 VAL A O 1
ATOM 571 N N . ASP A 1 82 ? -13.964 -0.915 0.831 1.00 86.19 82 ASP A N 1
ATOM 572 C CA . ASP A 1 82 ? -14.782 -0.115 1.742 1.00 86.19 82 ASP A CA 1
ATOM 573 C C . ASP A 1 82 ? -15.286 -0.900 2.959 1.00 86.19 82 ASP A C 1
ATOM 575 O O . ASP A 1 82 ? -15.739 -2.046 2.859 1.00 86.19 82 ASP A O 1
ATOM 579 N N . ARG A 1 83 ? -15.340 -0.227 4.115 1.00 82.88 83 ARG A N 1
ATOM 580 C CA . ARG A 1 83 ? -15.857 -0.806 5.370 1.00 82.88 83 ARG A CA 1
ATOM 581 C C . ARG A 1 83 ? -17.290 -1.323 5.232 1.00 82.88 83 ARG A C 1
ATOM 583 O O . ARG A 1 83 ? -17.621 -2.364 5.791 1.00 82.88 83 ARG A O 1
ATOM 590 N N . SER A 1 84 ? -18.136 -0.622 4.479 1.00 86.94 84 SER A N 1
ATOM 591 C CA . SER A 1 84 ? -19.525 -1.033 4.233 1.00 86.94 84 SER A CA 1
ATOM 592 C C . SER A 1 84 ? -19.596 -2.369 3.489 1.00 86.94 84 SER A C 1
ATOM 594 O O . SER A 1 84 ? -20.405 -3.230 3.831 1.00 86.94 84 SER A O 1
ATOM 596 N N . ARG A 1 85 ? -18.702 -2.580 2.517 1.00 89.00 85 ARG A N 1
ATOM 597 C CA . ARG A 1 85 ? -18.601 -3.825 1.754 1.00 89.00 85 ARG A CA 1
ATOM 598 C C . ARG A 1 85 ? -18.088 -4.978 2.618 1.00 89.00 85 ARG A C 1
ATOM 600 O O . ARG A 1 85 ? -18.577 -6.097 2.471 1.00 89.00 85 ARG A O 1
ATOM 607 N N . ILE A 1 86 ? -17.158 -4.701 3.536 1.00 89.81 86 ILE A N 1
ATOM 608 C CA . ILE A 1 86 ? -16.670 -5.669 4.533 1.00 89.81 86 ILE A CA 1
ATOM 609 C C . ILE A 1 86 ? -17.804 -6.089 5.473 1.00 89.81 86 ILE A C 1
ATOM 611 O O . ILE A 1 86 ? -18.046 -7.283 5.626 1.00 89.81 86 ILE A O 1
ATOM 615 N N . ALA A 1 87 ? -18.543 -5.132 6.043 1.00 88.69 87 ALA A N 1
ATOM 616 C CA . ALA A 1 87 ? -19.660 -5.415 6.945 1.00 88.69 87 ALA A CA 1
ATOM 617 C C . ALA A 1 87 ? -20.739 -6.278 6.268 1.00 88.69 87 ALA A C 1
ATOM 619 O O . ALA A 1 87 ? -21.121 -7.313 6.805 1.00 88.69 87 ALA A O 1
ATOM 620 N N . GLN A 1 88 ? -21.138 -5.937 5.037 1.00 91.25 88 GLN A N 1
ATOM 621 C CA . GLN A 1 88 ? -22.086 -6.745 4.257 1.00 91.25 88 GLN A CA 1
ATOM 622 C C . GLN A 1 88 ? -21.559 -8.158 3.962 1.00 91.25 88 GLN A C 1
ATOM 624 O O . GLN A 1 88 ? -22.323 -9.122 3.916 1.00 91.25 88 GLN A O 1
ATOM 629 N N . ALA A 1 89 ? -20.255 -8.310 3.715 1.00 91.00 89 ALA A N 1
ATOM 630 C CA . ALA A 1 89 ? -19.652 -9.624 3.512 1.00 91.00 89 ALA A CA 1
ATOM 631 C C . ALA A 1 89 ? -19.663 -10.457 4.803 1.00 91.00 89 ALA A C 1
ATOM 633 O O . ALA A 1 89 ? -20.040 -11.627 4.753 1.00 91.00 89 ALA A O 1
ATOM 634 N N . LEU A 1 90 ? -19.322 -9.850 5.943 1.00 91.44 90 LEU A N 1
ATOM 635 C CA . LEU A 1 90 ? -19.372 -10.490 7.258 1.00 91.44 90 LEU A CA 1
ATOM 636 C C . LEU A 1 90 ? -20.794 -10.919 7.627 1.00 91.44 90 LEU A C 1
ATOM 638 O O . LEU A 1 90 ? -20.991 -12.063 8.029 1.00 91.44 90 LEU A O 1
ATOM 642 N N . GLU A 1 91 ? -21.787 -10.063 7.401 1.00 93.06 91 GLU A N 1
ATOM 643 C CA . GLU A 1 91 ? -23.197 -10.385 7.637 1.00 93.06 91 GLU A CA 1
ATOM 644 C C . GLU A 1 91 ? -23.660 -11.572 6.786 1.00 93.06 91 GLU A C 1
ATOM 646 O O . GLU A 1 91 ? -24.279 -12.503 7.302 1.00 93.06 91 GLU A O 1
ATOM 651 N N . ARG A 1 92 ? -23.287 -11.612 5.498 1.00 92.31 92 ARG A N 1
ATOM 652 C CA . ARG A 1 92 ? -23.560 -12.771 4.625 1.00 92.31 92 ARG A CA 1
ATOM 653 C C . ARG A 1 92 ? -22.867 -14.050 5.091 1.00 92.31 92 ARG A C 1
ATOM 655 O O . ARG A 1 92 ? -23.353 -15.140 4.812 1.00 92.31 92 ARG A O 1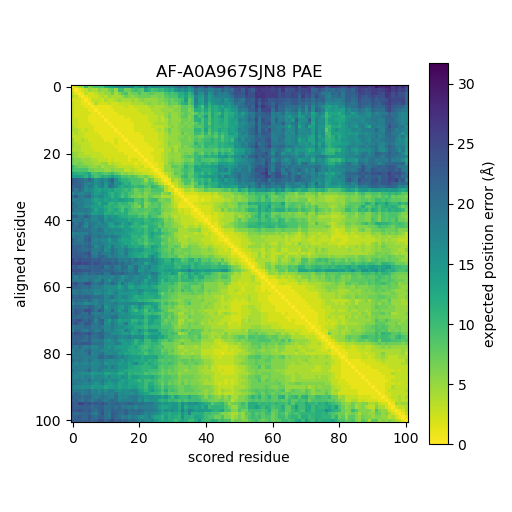
ATOM 662 N N . MET A 1 93 ? -21.749 -13.924 5.797 1.00 93.69 93 MET A N 1
ATOM 663 C CA . MET A 1 93 ? -21.037 -15.035 6.429 1.00 93.69 93 MET A CA 1
ATOM 664 C C . MET A 1 93 ? -21.595 -15.400 7.816 1.00 93.69 93 MET A C 1
ATOM 666 O O . MET A 1 93 ? -21.030 -16.266 8.482 1.00 93.69 93 MET A O 1
ATOM 670 N N . GLY A 1 94 ? -22.665 -14.741 8.276 1.00 91.62 94 GLY A N 1
ATOM 671 C CA . GLY A 1 94 ? -23.227 -14.931 9.614 1.00 91.62 94 GLY A CA 1
ATOM 672 C C . GLY A 1 94 ? -22.326 -14.417 10.742 1.00 91.62 94 GLY A C 1
ATOM 673 O O . GLY A 1 94 ? -22.478 -14.833 11.888 1.00 91.62 94 GLY A O 1
ATOM 674 N N . ARG A 1 95 ? -21.360 -13.545 10.430 1.00 88.88 95 ARG A N 1
ATOM 675 C CA . ARG A 1 95 ? -20.462 -12.903 11.397 1.00 88.88 95 ARG A CA 1
ATOM 676 C C . ARG A 1 95 ? -20.958 -11.500 11.727 1.00 88.88 95 ARG A C 1
ATOM 678 O O . ARG A 1 95 ? -21.636 -10.861 10.926 1.00 88.88 95 ARG A O 1
ATOM 685 N N . GLY A 1 96 ? -20.613 -11.017 12.919 1.00 85.38 96 GLY A N 1
ATOM 686 C CA . GLY A 1 96 ? -20.947 -9.655 13.318 1.00 85.38 96 GLY A CA 1
ATOM 687 C C . GLY A 1 96 ? -20.223 -8.628 12.434 1.00 85.38 96 GLY A C 1
ATOM 688 O O . GLY A 1 96 ? -19.080 -8.864 12.041 1.00 85.38 96 GLY A O 1
ATOM 6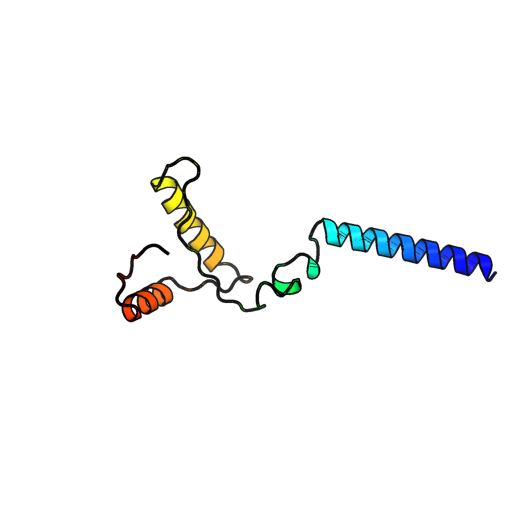89 N N . PRO A 1 97 ? -20.824 -7.458 12.161 1.00 75.38 97 PRO A N 1
ATOM 690 C CA . PRO A 1 97 ? -20.218 -6.428 11.309 1.00 75.38 97 PRO A CA 1
ATOM 691 C C . PRO A 1 97 ? -18.926 -5.815 11.885 1.00 75.38 97 PRO A C 1
ATOM 693 O O . PRO A 1 97 ? -18.214 -5.112 11.175 1.00 75.38 97 PRO A O 1
ATOM 696 N N . GLY A 1 98 ? -18.614 -6.081 13.160 1.00 76.00 98 GLY A N 1
ATOM 697 C CA . GLY A 1 98 ? -17.370 -5.688 13.833 1.00 76.00 98 GLY A CA 1
ATOM 698 C C . GLY A 1 98 ? -16.445 -6.859 14.175 1.00 76.00 98 GLY A C 1
ATOM 699 O O . GLY A 1 98 ? -15.640 -6.739 15.093 1.00 76.00 98 GLY A O 1
ATOM 700 N N . THR A 1 99 ? -16.598 -8.016 13.523 1.00 81.50 99 THR A N 1
ATOM 701 C CA . THR A 1 99 ? -15.672 -9.138 13.713 1.00 81.5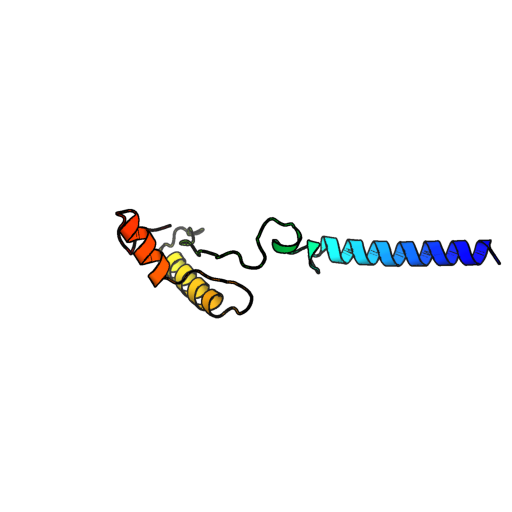0 99 THR A CA 1
ATOM 702 C C . THR A 1 99 ? -14.291 -8.777 13.166 1.00 81.50 99 THR A C 1
ATOM 704 O O . THR A 1 99 ? -14.180 -8.383 12.007 1.00 81.50 99 THR A O 1
ATOM 707 N N . ALA A 1 100 ? -13.269 -8.940 14.011 1.00 77.00 100 ALA A N 1
ATOM 708 C CA . ALA A 1 100 ? -11.867 -8.757 13.651 1.00 77.00 100 ALA A CA 1
ATOM 709 C C . ALA A 1 100 ? -11.447 -9.703 12.512 1.00 77.00 100 ALA A C 1
ATOM 711 O O . ALA A 1 100 ? -11.953 -10.831 12.424 1.00 77.00 100 ALA A O 1
ATOM 712 N N . LEU A 1 101 ? -10.550 -9.229 11.648 1.00 76.38 101 LEU A N 1
ATOM 713 C CA . LEU A 1 101 ? -10.089 -9.900 10.428 1.00 76.38 101 LEU A CA 1
ATOM 714 C C . LEU A 1 101 ? -8.632 -10.342 10.523 1.00 76.38 101 LEU A C 1
ATOM 716 O O . LEU A 1 101 ? -7.810 -9.578 11.069 1.00 76.38 101 LEU A O 1
#

Solvent-accessible surface area (backbone atoms only — not comparable to full-atom values): 5917 Å² t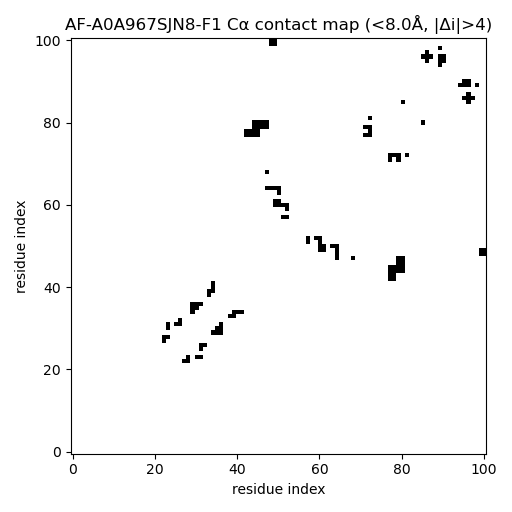otal; per-residue (Å²): 109,69,67,59,52,50,53,51,52,51,52,51,49,49,52,54,49,52,52,50,51,50,32,55,76,70,41,60,53,60,73,46,37,54,48,56,63,66,80,34,61,91,78,46,75,42,78,86,53,66,53,81,47,90,85,69,49,61,68,59,22,51,52,51,35,52,52,51,50,54,57,43,63,71,36,93,85,47,50,52,63,53,69,68,59,50,25,55,51,28,47,77,69,76,39,58,68,81,63,86,98